Protein AF-A0A7S2WVM2-F1 (afdb_monomer)

Radius of gyration: 20.26 Å; Cα contacts (8 Å, |Δi|>4): 195; chains: 1; bounding box: 35×42×69 Å

InterPro domains:
  IPR013744 Fusarinine C esterase SidJ [PF08538] (15-105)
  IPR013744 Fusarinine C esterase SidJ [PTHR31591] (4-162)
  IPR029058 Alpha/Beta hydrolase fold [G3DSA:3.40.50.1820] (2-133)

pLDDT: mean 77.41, std 20.06, range [27.7, 96.31]

Solvent-accessible surface area (backbone atoms only — not comparable to full-atom values): 10397 Å² total; per-residue (Å²): 134,85,79,74,56,49,80,35,71,48,86,70,86,59,81,94,56,91,40,28,36,46,58,49,49,26,71,72,38,87,80,20,90,77,58,76,82,64,80,83,56,50,72,64,56,38,28,74,71,37,23,60,53,4,31,61,41,43,47,72,42,93,92,23,83,80,59,93,52,44,79,43,78,50,74,43,45,68,44,26,80,86,56,63,90,88,61,60,62,69,60,44,48,53,52,54,29,59,19,22,25,55,75,70,94,69,73,92,80,76,92,81,76,84,92,84,80,94,73,92,72,85,90,85,73,81,77,85,70,23,34,40,79,38,80,34,80,65,7,26,77,82,30,68,35,46,81,59,34,47,58,53,50,52,54,51,52,51,51,51,50,55,55,59,62,73,75,112

Mean predicted aligned error: 11.08 Å

Nearest PDB structures (foldseek):
  6gup-assembly1_B  TM=6.775E-01  e=1.990E-03  Aspergillus fumigatus
  6fpz-assembly2_B  TM=3.798E-01  e=2.971E+00  Homo sapiens
  6fpy-assembly2_B  TM=3.825E-01  e=5.432E+00  Homo sapiens
  6fpy-assembly1_A  TM=3.832E-01  e=5.432E+00  Homo sapiens
  5ck5-assembly4_D  TM=3.230E-01  e=8.123E+00  Thermochaetoides thermophila DSM 1495

Foldseek 3Di:
DDDFDAQRWDPPDDDPDTDHPLRVCQVVDDPRPPPQQDPPDDLVRNLVRAVCQEQVVQCPDPPRVPPLGAAAEDEDEPAEPPDDPPDPRVVSQVSNQVSNWPPPVDDDPPPPDDDDDDDDDDPPCPPDTSYDYHYQPQAYPVSVPPVCSVVSVVVVVVVSVVVVVVSD

Sequence (168 aa):
HRCAKGEDILTRQYGFVPITASRFASLVGVGGEDDLFSSDFTDQELHDKLGHMASSGQRTLDGSSSHPGLKTLVAFSMADEYVPPHIDKSALLQRLVNAMDTQEQGGASVASGPPGTEEVAAADDEVRRDALALPLEGANHNLMTPDAASAAFVQAASRFLAVASSEV

Organism: NCBI:txid1034831

Secondary structure (DSSP, 8-state):
-PPP-TT-EE-S-STTS-EEHHHHHHHHSTT-TT--S-TTS-HHHHHHHHGGGSHHHHHTSTT-TT-----EEEEEETT-SSS-TTS-HHHHHHHHHHHHS---S---------S--------------SEEEEEETT--TTS-SSTTHHHHHHHHHHHHHHHHHHT-

Structure (mmCIF, N/CA/C/O backbone):
data_AF-A0A7S2WVM2-F1
#
_entry.id   AF-A0A7S2WVM2-F1
#
loop_
_atom_site.group_PDB
_atom_site.id
_atom_site.type_symbol
_atom_site.label_atom_id
_atom_site.label_alt_id
_atom_site.label_comp_id
_atom_site.label_asym_id
_atom_site.label_entity_id
_atom_site.label_seq_id
_atom_site.pdbx_PDB_ins_code
_atom_site.Cartn_x
_atom_site.Cartn_y
_atom_site.Cartn_z
_atom_site.occupancy
_atom_site.B_iso_or_equiv
_atom_site.auth_seq_id
_atom_site.auth_comp_id
_atom_site.auth_asym_id
_atom_site.auth_atom_id
_atom_site.pdbx_PDB_model_num
ATOM 1 N N . HIS A 1 1 ? 16.723 13.696 -33.547 1.00 42.25 1 HIS A N 1
ATOM 2 C CA . HIS A 1 1 ? 15.530 13.076 -32.932 1.00 42.25 1 HIS A CA 1
ATOM 3 C C . HIS A 1 1 ? 14.860 14.103 -32.029 1.00 42.25 1 HIS A C 1
ATOM 5 O O . HIS A 1 1 ? 15.579 14.795 -31.323 1.00 42.25 1 HIS A O 1
ATOM 11 N N . ARG A 1 2 ? 13.531 14.271 -32.095 1.00 47.59 2 ARG A N 1
ATOM 12 C CA . ARG A 1 2 ? 12.792 15.122 -31.146 1.00 47.59 2 ARG A CA 1
ATOM 13 C C . ARG A 1 2 ? 12.471 14.274 -29.914 1.00 47.59 2 ARG A C 1
ATOM 15 O O . ARG A 1 2 ? 11.789 13.268 -30.063 1.00 47.59 2 ARG A O 1
ATOM 22 N N . CYS A 1 3 ? 12.998 14.642 -28.750 1.00 58.84 3 CYS A N 1
ATOM 23 C CA . CYS A 1 3 ? 12.522 14.089 -27.484 1.00 58.84 3 CYS A CA 1
ATOM 24 C C . CYS A 1 3 ? 11.099 14.608 -27.234 1.00 58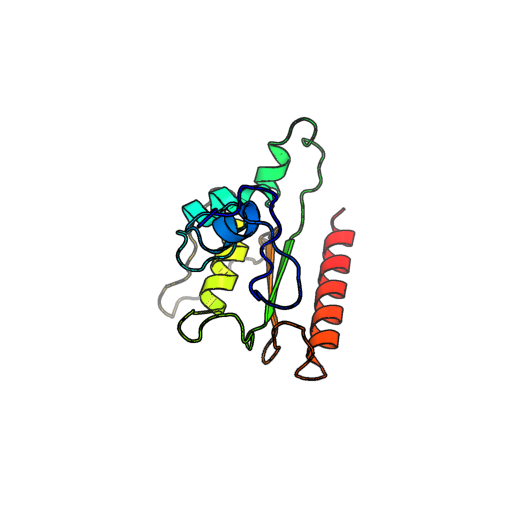.84 3 CYS A C 1
ATOM 26 O O . CYS A 1 3 ? 10.842 15.792 -27.464 1.00 58.84 3 CYS A O 1
ATOM 28 N N . ALA A 1 4 ? 10.199 13.720 -26.815 1.00 63.09 4 ALA A N 1
ATOM 29 C CA . ALA A 1 4 ? 8.851 14.074 -26.378 1.00 63.09 4 ALA A CA 1
ATOM 30 C C . ALA A 1 4 ? 8.922 14.971 -25.126 1.00 63.09 4 ALA A C 1
ATOM 32 O O . ALA A 1 4 ? 9.823 14.801 -24.299 1.00 63.09 4 ALA A O 1
ATOM 33 N N . LYS A 1 5 ? 8.021 15.947 -25.006 1.00 77.75 5 LYS A N 1
ATOM 34 C CA . LYS A 1 5 ? 7.979 16.943 -23.927 1.00 77.75 5 LYS A CA 1
ATOM 35 C C . LYS A 1 5 ? 6.704 16.801 -23.108 1.00 77.75 5 LYS A C 1
ATOM 37 O O . LYS A 1 5 ? 5.630 16.827 -23.690 1.00 77.75 5 LYS A O 1
ATOM 42 N N . GLY A 1 6 ? 6.828 16.774 -21.780 1.00 77.88 6 GLY A N 1
ATOM 43 C CA . GLY A 1 6 ? 5.707 16.907 -20.838 1.00 77.88 6 GLY A CA 1
ATOM 44 C C . GLY A 1 6 ? 4.493 16.052 -21.212 1.00 77.88 6 GLY A C 1
ATOM 45 O O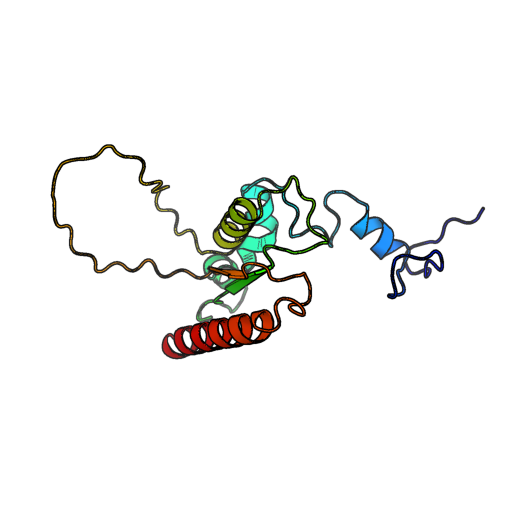 . GLY A 1 6 ? 4.533 14.836 -21.074 1.00 77.88 6 GLY A O 1
ATOM 46 N N . GLU A 1 7 ? 3.462 16.696 -21.754 1.00 82.56 7 GLU A N 1
ATOM 47 C CA . GLU A 1 7 ? 2.168 16.096 -22.111 1.00 82.56 7 GLU A CA 1
ATOM 48 C C . GLU A 1 7 ? 2.145 15.334 -23.446 1.00 82.56 7 GLU A C 1
ATOM 50 O O . GLU A 1 7 ? 1.114 14.793 -23.846 1.00 82.56 7 GLU A O 1
ATOM 55 N N . ASP A 1 8 ? 3.276 15.257 -24.147 1.00 82.88 8 ASP A N 1
ATOM 56 C CA . ASP A 1 8 ? 3.399 14.435 -25.344 1.00 82.88 8 ASP A CA 1
ATOM 57 C C . ASP A 1 8 ? 3.164 12.960 -24.988 1.00 82.88 8 ASP A C 1
ATOM 59 O O . ASP A 1 8 ? 3.896 12.369 -24.187 1.00 82.88 8 ASP A O 1
ATOM 63 N N . ILE A 1 9 ? 2.161 12.349 -25.624 1.00 81.12 9 ILE A N 1
ATOM 64 C CA . ILE A 1 9 ? 1.873 10.922 -25.473 1.00 81.12 9 ILE A CA 1
ATOM 65 C C . ILE A 1 9 ? 3.029 10.115 -26.064 1.00 81.12 9 ILE A C 1
ATOM 67 O O . ILE A 1 9 ? 3.345 10.203 -27.256 1.00 81.12 9 ILE A O 1
ATOM 71 N N . LEU A 1 10 ? 3.632 9.270 -25.236 1.00 79.25 10 LEU A N 1
ATOM 72 C CA . LEU A 1 10 ? 4.593 8.277 -25.669 1.00 79.25 10 LEU A CA 1
ATOM 73 C C . LEU A 1 10 ? 3.835 7.094 -26.275 1.00 79.25 10 LEU A C 1
ATOM 75 O O . LEU A 1 10 ? 3.132 6.354 -25.596 1.00 79.25 10 LEU A O 1
ATOM 79 N N . THR A 1 11 ? 3.995 6.898 -27.582 1.00 67.62 11 THR A N 1
ATOM 80 C CA . THR A 1 11 ? 3.405 5.763 -28.315 1.00 67.62 11 THR A CA 1
ATOM 81 C C . THR A 1 11 ? 4.246 4.489 -28.228 1.00 67.62 11 THR A C 1
ATOM 83 O O . THR A 1 11 ? 3.851 3.446 -28.750 1.00 67.62 11 THR A O 1
ATOM 86 N N . ARG A 1 12 ? 5.422 4.550 -27.584 1.00 62.31 12 ARG A N 1
ATOM 87 C CA . ARG A 1 12 ? 6.243 3.366 -27.313 1.00 62.31 12 ARG A CA 1
ATOM 88 C C . ARG A 1 12 ? 5.650 2.624 -26.119 1.00 62.31 12 ARG A C 1
ATOM 90 O O . ARG A 1 12 ? 5.468 3.205 -25.058 1.00 62.31 12 ARG A O 1
ATOM 97 N N . GLN A 1 13 ? 5.322 1.359 -26.358 1.00 54.81 13 GLN A N 1
ATOM 98 C CA . GLN A 1 13 ? 4.521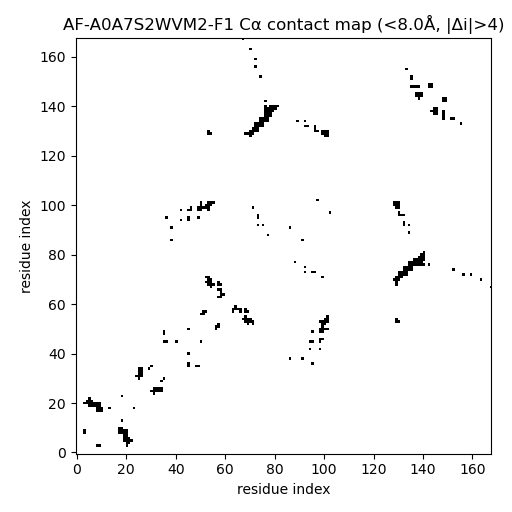 0.491 -25.500 1.00 54.81 13 GLN A CA 1
ATOM 99 C C . GLN A 1 13 ? 5.041 0.441 -24.057 1.00 54.81 13 GLN A C 1
ATOM 101 O O . GLN A 1 13 ? 6.052 -0.199 -23.782 1.00 54.81 13 GLN A O 1
ATOM 106 N N . TYR A 1 14 ? 4.308 1.069 -23.139 1.00 54.59 14 TYR A N 1
ATOM 107 C CA . TYR A 1 14 ? 4.338 0.746 -21.716 1.00 54.59 14 TYR A CA 1
ATOM 108 C C . TYR A 1 14 ? 2.923 0.302 -21.336 1.00 54.59 14 TYR A C 1
ATOM 110 O O . TYR A 1 14 ? 2.038 1.118 -21.097 1.00 54.59 14 TYR A O 1
ATOM 118 N N . GLY A 1 15 ? 2.680 -1.009 -21.388 1.00 63.88 15 GLY A N 1
ATOM 119 C CA . GLY A 1 15 ? 1.368 -1.592 -21.101 1.00 63.88 15 GLY A CA 1
ATOM 120 C C . GLY A 1 15 ? 0.244 -1.149 -22.051 1.00 63.88 15 GLY A C 1
ATOM 121 O O . GLY A 1 15 ? 0.472 -0.798 -23.209 1.00 63.88 15 GLY A O 1
ATOM 122 N N . PHE A 1 16 ? -0.990 -1.221 -21.550 1.00 69.75 16 PHE A N 1
ATOM 123 C CA . PHE A 1 16 ? -2.229 -0.906 -22.275 1.00 69.75 16 PHE A CA 1
ATOM 124 C C . PHE A 1 16 ? -2.749 0.520 -22.010 1.00 69.75 16 PHE A C 1
ATOM 126 O O . PHE A 1 16 ? -3.781 0.905 -22.558 1.00 69.75 16 PHE A O 1
ATOM 133 N N . VAL A 1 17 ? -2.054 1.305 -21.177 1.00 80.12 17 VAL A N 1
ATOM 134 C CA . VAL A 1 17 ? -2.471 2.655 -20.776 1.00 80.12 17 VAL A CA 1
ATOM 135 C C . VAL A 1 17 ? -1.586 3.694 -21.473 1.00 80.12 17 VAL A C 1
ATOM 137 O O . VAL A 1 17 ? -0.365 3.621 -21.345 1.00 80.12 17 VAL A O 1
ATOM 140 N N . PRO A 1 18 ? -2.157 4.677 -22.197 1.00 83.44 18 PRO A N 1
ATOM 141 C CA . PRO A 1 18 ? -1.382 5.781 -22.755 1.00 83.44 18 PRO A CA 1
ATOM 142 C C . PRO A 1 18 ? -0.633 6.541 -21.656 1.00 83.44 18 PRO A C 1
ATOM 144 O O . PRO A 1 18 ? -1.206 6.855 -20.611 1.00 83.44 18 PRO A O 1
ATOM 147 N N . ILE A 1 19 ? 0.637 6.860 -21.904 1.00 85.06 19 ILE A N 1
ATOM 148 C CA . ILE A 1 19 ? 1.491 7.560 -20.944 1.00 85.06 19 ILE A CA 1
ATOM 149 C C . ILE A 1 19 ? 2.085 8.819 -21.569 1.00 85.06 19 ILE A C 1
ATOM 151 O O . ILE A 1 19 ? 2.539 8.797 -22.712 1.00 85.06 19 ILE A O 1
ATOM 155 N N . THR A 1 20 ? 2.066 9.926 -20.833 1.00 87.44 20 THR A N 1
ATOM 156 C CA . THR A 1 20 ? 2.744 11.167 -21.222 1.00 87.44 20 THR A CA 1
ATOM 157 C C . THR A 1 20 ? 4.236 11.085 -20.897 1.00 87.44 20 THR A C 1
ATOM 159 O O . THR A 1 20 ? 4.668 10.275 -20.073 1.00 87.44 20 THR A O 1
ATOM 162 N N . ALA A 1 21 ? 5.054 11.926 -21.527 1.00 84.62 21 ALA A N 1
ATOM 163 C CA . ALA A 1 21 ? 6.480 12.003 -21.218 1.00 84.62 21 ALA A CA 1
ATOM 164 C C . ALA A 1 21 ? 6.744 12.396 -19.748 1.00 84.62 21 ALA A C 1
ATOM 166 O O . ALA A 1 21 ? 7.675 11.866 -19.143 1.00 84.62 21 ALA A O 1
ATOM 167 N N . SER A 1 22 ? 5.912 13.271 -19.168 1.00 84.19 22 SER A N 1
ATOM 168 C CA . SER A 1 22 ? 5.948 13.673 -17.754 1.00 84.19 22 SER A CA 1
ATOM 169 C C . SER A 1 22 ? 5.706 12.485 -16.823 1.00 84.19 22 SER A C 1
ATOM 171 O O . SER A 1 22 ? 6.539 12.197 -15.966 1.00 84.19 22 SER A O 1
ATOM 173 N N . ARG A 1 23 ? 4.630 11.726 -17.051 1.00 84.25 23 ARG A N 1
ATOM 174 C CA . ARG A 1 23 ? 4.300 10.543 -16.246 1.00 84.25 23 ARG A CA 1
ATOM 175 C C . ARG A 1 23 ? 5.335 9.432 -16.397 1.00 84.25 23 ARG A C 1
ATOM 177 O O . ARG A 1 23 ? 5.696 8.793 -15.420 1.00 84.25 23 ARG A O 1
ATOM 184 N N . PHE A 1 24 ? 5.872 9.224 -17.599 1.00 84.44 24 PHE A N 1
ATOM 185 C CA . PHE A 1 24 ? 6.965 8.269 -17.795 1.00 84.44 24 PHE A CA 1
ATOM 186 C C . PHE A 1 24 ? 8.214 8.659 -16.996 1.00 84.44 24 PHE A C 1
ATOM 188 O O . PHE A 1 24 ? 8.831 7.801 -16.371 1.00 84.44 24 PHE A O 1
ATOM 195 N N . ALA A 1 25 ? 8.574 9.946 -16.986 1.00 83.19 25 ALA A N 1
ATOM 196 C CA . ALA A 1 25 ? 9.692 10.433 -16.185 1.00 83.19 25 ALA A CA 1
ATOM 197 C C . ALA A 1 25 ? 9.445 10.262 -14.676 1.00 83.19 25 ALA A C 1
ATOM 199 O O . ALA A 1 25 ? 10.372 9.879 -13.971 1.00 83.19 25 ALA A O 1
ATOM 200 N N . SER A 1 26 ? 8.213 10.484 -14.205 1.00 84.00 26 SER A N 1
ATOM 201 C CA . SER A 1 26 ? 7.808 10.237 -12.813 1.00 84.00 26 SER A CA 1
ATOM 202 C C . SER A 1 26 ? 7.931 8.757 -12.423 1.00 84.00 26 SER A C 1
ATOM 204 O O . SER A 1 26 ? 8.514 8.451 -11.393 1.00 84.00 26 SER A O 1
ATOM 206 N N . LEU A 1 27 ? 7.476 7.830 -13.277 1.00 83.19 27 LEU A N 1
ATOM 207 C CA . LEU A 1 27 ? 7.524 6.386 -12.997 1.00 83.19 27 LEU A CA 1
ATOM 208 C C . LEU A 1 27 ? 8.938 5.789 -13.007 1.00 83.19 27 LEU A C 1
ATOM 210 O O . LEU A 1 27 ? 9.191 4.799 -12.329 1.00 83.19 27 LEU A O 1
ATOM 214 N N . VAL A 1 28 ? 9.834 6.317 -13.846 1.00 81.31 28 VAL A N 1
ATOM 215 C CA . VAL A 1 28 ? 11.213 5.805 -13.974 1.00 81.31 28 VAL A CA 1
ATOM 216 C C . VAL A 1 28 ? 12.176 6.534 -13.034 1.00 81.31 28 VAL A C 1
ATOM 218 O O . VAL A 1 28 ? 13.241 6.009 -12.709 1.00 81.31 28 VAL A O 1
ATOM 221 N N . GLY A 1 29 ? 11.838 7.757 -12.626 1.00 76.94 29 GLY A N 1
ATOM 222 C CA . GLY A 1 29 ? 12.626 8.541 -11.688 1.00 76.94 29 GLY A CA 1
ATOM 223 C C . GLY A 1 29 ? 12.490 8.016 -10.262 1.00 76.94 29 GLY A C 1
ATOM 224 O O . GLY A 1 29 ? 11.387 7.781 -9.784 1.00 76.94 29 GLY A O 1
ATOM 225 N N . VAL A 1 30 ? 13.619 7.883 -9.564 1.00 75.19 30 VAL A N 1
ATOM 226 C CA . VAL A 1 30 ? 13.627 7.601 -8.121 1.00 75.19 30 VAL A CA 1
ATOM 227 C C . VAL A 1 30 ? 13.018 8.792 -7.384 1.00 75.19 30 VAL A C 1
ATOM 229 O O . VAL A 1 30 ? 13.441 9.929 -7.614 1.00 75.19 30 VAL A O 1
ATOM 232 N N . GLY A 1 31 ? 12.043 8.544 -6.508 1.00 74.62 31 GLY A N 1
ATOM 233 C CA . GLY A 1 31 ? 11.370 9.600 -5.755 1.00 74.62 31 GLY A CA 1
ATOM 234 C C . GLY A 1 31 ? 10.475 10.497 -6.612 1.00 74.62 31 GLY A C 1
ATOM 235 O O . GLY A 1 31 ? 10.224 11.640 -6.228 1.00 74.62 31 GLY A O 1
ATOM 236 N N . GLY A 1 32 ? 10.016 10.005 -7.768 1.00 80.88 32 GLY A N 1
ATOM 237 C CA . GLY A 1 32 ? 8.982 10.665 -8.562 1.00 80.88 32 GLY A CA 1
ATOM 238 C C . GLY A 1 32 ? 7.676 10.856 -7.783 1.00 80.88 32 GLY A C 1
ATOM 239 O O . GLY A 1 32 ? 7.480 10.306 -6.699 1.00 80.88 32 GLY A O 1
ATOM 240 N N . GLU A 1 33 ? 6.754 11.639 -8.341 1.00 81.88 33 GLU A N 1
ATOM 241 C CA . GLU A 1 33 ? 5.467 11.932 -7.689 1.00 81.88 33 GLU A CA 1
ATOM 242 C C . GLU A 1 33 ? 4.620 10.665 -7.478 1.00 81.88 33 GLU A C 1
ATOM 244 O O . GLU A 1 33 ? 3.877 10.573 -6.504 1.00 81.88 33 GLU A O 1
ATOM 249 N N . ASP A 1 34 ? 4.776 9.669 -8.355 1.00 84.25 34 ASP A N 1
ATOM 250 C CA . ASP A 1 34 ? 4.078 8.380 -8.276 1.00 84.25 34 ASP A CA 1
ATOM 251 C C . ASP A 1 34 ? 4.777 7.362 -7.347 1.00 84.25 34 ASP A C 1
ATOM 253 O O . ASP A 1 34 ? 4.255 6.272 -7.101 1.00 84.25 34 ASP A O 1
ATOM 257 N N . ASP A 1 35 ? 5.961 7.693 -6.826 1.00 86.44 35 ASP A N 1
ATOM 258 C CA . ASP A 1 35 ? 6.792 6.796 -6.028 1.00 86.44 35 ASP A CA 1
ATOM 259 C C . ASP A 1 35 ? 6.443 6.909 -4.534 1.00 86.44 35 ASP A C 1
ATOM 261 O O . ASP A 1 35 ? 7.063 7.655 -3.764 1.00 86.44 35 ASP A O 1
ATOM 265 N N . LEU A 1 36 ? 5.367 6.224 -4.136 1.00 88.19 36 LEU A N 1
ATOM 266 C CA . LEU A 1 36 ? 4.802 6.292 -2.779 1.00 88.19 36 LEU A CA 1
ATOM 267 C C . LEU A 1 36 ? 4.967 5.007 -1.961 1.00 88.19 36 LEU A C 1
ATOM 269 O O . LEU A 1 36 ? 4.934 5.062 -0.735 1.00 88.19 36 LEU A O 1
ATOM 273 N N . PHE A 1 37 ? 5.140 3.860 -2.619 1.00 89.06 37 PHE A N 1
ATOM 274 C CA . PHE A 1 37 ? 5.070 2.538 -1.977 1.00 89.06 37 PHE A CA 1
ATOM 275 C C . PHE A 1 37 ? 6.353 1.722 -2.124 1.00 89.06 37 PHE A C 1
ATOM 277 O O . PHE A 1 37 ? 6.341 0.504 -1.925 1.00 89.06 37 PHE A O 1
ATOM 284 N N . SER A 1 38 ? 7.452 2.370 -2.501 1.00 89.88 38 SER A N 1
ATOM 285 C CA . SER A 1 38 ? 8.706 1.669 -2.723 1.00 89.88 38 SER A CA 1
ATOM 286 C C . SER A 1 38 ? 9.320 1.173 -1.421 1.00 89.88 38 SER A C 1
ATOM 288 O O . SER A 1 38 ? 9.247 1.796 -0.361 1.00 89.88 38 SER A O 1
ATOM 290 N N . SER A 1 39 ? 9.902 -0.019 -1.504 1.00 91.69 39 SER A N 1
ATOM 291 C CA . SER A 1 39 ? 10.476 -0.734 -0.365 1.00 91.69 39 SER A CA 1
ATOM 292 C C . SER A 1 39 ? 11.807 -0.163 0.119 1.00 91.69 39 SER A C 1
ATOM 294 O O . SER A 1 39 ? 12.241 -0.489 1.223 1.00 91.69 39 SER A O 1
ATOM 296 N N . ASP A 1 40 ? 12.474 0.621 -0.723 1.00 91.88 40 ASP A N 1
ATOM 297 C CA . ASP A 1 40 ? 13.775 1.242 -0.481 1.00 91.88 40 ASP A CA 1
ATOM 298 C C . ASP A 1 40 ? 13.689 2.550 0.313 1.00 91.88 40 ASP A C 1
ATOM 300 O O . ASP A 1 40 ? 14.694 2.957 0.895 1.00 91.88 40 ASP A O 1
ATOM 304 N N . PHE A 1 41 ? 12.504 3.160 0.416 1.00 92.00 41 PHE A N 1
ATOM 305 C CA . PHE A 1 41 ? 12.285 4.267 1.341 1.00 92.00 41 PHE A CA 1
ATOM 306 C C . PHE A 1 41 ? 12.598 3.852 2.770 1.00 92.00 41 PHE A C 1
ATOM 308 O O . PHE A 1 41 ? 12.327 2.724 3.178 1.00 92.00 41 PHE A O 1
ATOM 315 N N . THR A 1 42 ? 13.141 4.781 3.548 1.00 93.06 42 THR A N 1
ATOM 316 C CA . THR A 1 42 ? 13.288 4.687 5.003 1.00 93.06 42 THR A CA 1
ATOM 317 C C . THR A 1 42 ? 11.940 4.871 5.702 1.00 93.06 42 THR A C 1
ATOM 319 O O . THR A 1 42 ? 10.981 5.368 5.116 1.00 93.06 42 THR A O 1
ATOM 322 N N . ASP A 1 43 ? 11.843 4.486 6.976 1.00 92.50 43 ASP A N 1
ATOM 323 C CA . ASP A 1 43 ? 10.598 4.665 7.743 1.00 92.50 43 ASP A CA 1
ATOM 324 C C . ASP A 1 43 ? 10.202 6.144 7.864 1.00 92.50 43 ASP A C 1
ATOM 326 O O . ASP A 1 43 ? 9.017 6.468 7.828 1.00 92.50 43 ASP A O 1
ATOM 330 N N . GLN A 1 44 ? 11.189 7.047 7.932 1.00 91.06 44 GLN A N 1
ATOM 331 C CA . GLN A 1 44 ? 10.943 8.488 7.934 1.00 91.06 44 GLN A CA 1
ATOM 332 C C . GLN A 1 44 ? 10.400 8.972 6.586 1.00 91.06 44 GLN A C 1
ATOM 334 O O . GLN A 1 44 ? 9.422 9.707 6.565 1.00 91.06 44 GLN A O 1
ATOM 339 N N . GLU A 1 45 ? 10.978 8.538 5.462 1.00 92.62 45 GLU A N 1
ATOM 340 C CA . GLU A 1 45 ? 10.478 8.910 4.129 1.00 92.62 45 GLU A CA 1
ATOM 341 C C . GLU A 1 45 ? 9.065 8.368 3.878 1.00 92.62 45 GLU A C 1
ATOM 343 O O . GLU A 1 45 ? 8.231 9.068 3.302 1.00 92.62 45 GLU A O 1
ATOM 348 N N . LEU A 1 46 ? 8.768 7.150 4.347 1.00 93.19 46 LEU A N 1
ATOM 349 C CA . LEU A 1 46 ? 7.413 6.598 4.312 1.00 93.19 46 LEU A CA 1
ATOM 350 C C . LEU A 1 46 ? 6.451 7.424 5.167 1.00 93.19 46 LEU A C 1
ATOM 352 O O . LEU A 1 46 ? 5.347 7.714 4.716 1.00 93.19 46 LEU A O 1
ATOM 356 N N . HIS A 1 47 ? 6.857 7.835 6.369 1.00 90.62 47 HIS A N 1
ATOM 357 C CA . HIS A 1 47 ? 6.044 8.698 7.224 1.00 90.62 47 HIS A CA 1
ATOM 358 C C . HIS A 1 47 ? 5.821 10.082 6.598 1.00 90.62 47 HIS A C 1
ATOM 360 O O . HIS A 1 47 ? 4.701 10.583 6.596 1.00 90.62 47 HIS A O 1
ATOM 366 N N . ASP A 1 48 ? 6.842 10.695 6.006 1.00 89.94 48 ASP A N 1
ATOM 367 C CA . ASP A 1 48 ? 6.709 11.996 5.341 1.00 89.94 48 ASP A CA 1
ATOM 368 C C . ASP A 1 48 ? 5.758 11.915 4.136 1.00 89.94 48 ASP A C 1
ATOM 370 O O . ASP A 1 48 ? 5.006 12.853 3.864 1.00 89.94 48 ASP A O 1
ATOM 374 N N . LYS A 1 49 ? 5.741 10.771 3.440 1.00 90.62 49 LYS A N 1
ATOM 375 C CA . LYS A 1 49 ? 4.840 10.511 2.311 1.00 90.62 49 LYS A CA 1
ATOM 376 C C . LYS A 1 49 ? 3.426 10.130 2.739 1.00 90.62 49 LYS A C 1
ATOM 378 O O . LYS A 1 49 ? 2.485 10.610 2.121 1.00 90.62 49 LYS A O 1
ATOM 383 N N . LEU A 1 50 ? 3.252 9.284 3.754 1.00 92.25 50 LEU A N 1
ATOM 384 C CA . LEU A 1 50 ? 1.979 8.615 4.072 1.00 92.25 50 LEU A CA 1
ATOM 385 C C . LEU A 1 50 ? 1.366 9.033 5.417 1.00 92.25 50 LEU A C 1
ATOM 387 O O . LEU A 1 50 ? 0.182 8.796 5.644 1.00 92.25 50 LEU A O 1
ATOM 391 N N . GLY A 1 51 ? 2.116 9.704 6.291 1.00 88.88 51 GLY A N 1
ATOM 392 C CA . GLY A 1 51 ? 1.682 10.081 7.643 1.00 88.88 51 GLY A CA 1
ATOM 393 C C . GLY A 1 51 ? 0.505 11.053 7.675 1.00 88.88 51 GLY A C 1
ATOM 394 O O . GLY A 1 51 ? -0.232 11.119 8.655 1.00 88.88 51 GLY A O 1
ATOM 395 N N . HIS A 1 52 ? 0.241 11.752 6.571 1.00 86.44 52 HIS A N 1
ATOM 396 C CA . HIS A 1 52 ? -0.969 12.558 6.409 1.00 86.44 52 HIS A CA 1
ATOM 397 C C . HIS A 1 52 ? -2.265 11.716 6.393 1.00 86.44 52 HIS A C 1
ATOM 399 O O . HIS A 1 52 ? -3.350 12.268 6.573 1.00 86.44 52 HIS A O 1
ATOM 405 N N . MET A 1 53 ? -2.175 10.397 6.180 1.00 87.69 53 MET A N 1
ATOM 406 C CA . MET A 1 53 ? -3.307 9.467 6.266 1.00 87.69 53 MET A CA 1
ATOM 407 C C . MET A 1 53 ? -3.646 9.065 7.707 1.00 87.69 53 MET A C 1
ATOM 409 O O . MET A 1 53 ? -4.763 8.610 7.947 1.00 87.69 53 MET A O 1
ATOM 413 N N . ALA A 1 54 ? -2.727 9.260 8.658 1.00 86.44 54 ALA A N 1
ATOM 414 C CA . ALA A 1 54 ? -2.980 9.027 10.075 1.00 86.44 54 ALA A CA 1
ATOM 415 C C . ALA A 1 5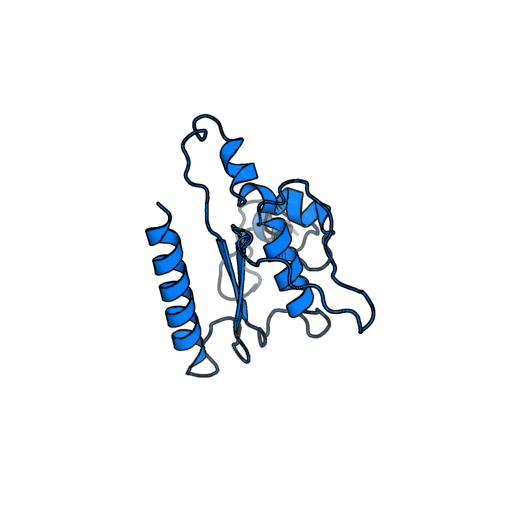4 ? -3.934 10.089 10.644 1.00 86.44 54 ALA A C 1
ATOM 417 O O . ALA A 1 54 ? -3.958 11.241 10.188 1.00 86.44 54 ALA A O 1
ATOM 418 N N . SER A 1 55 ? -4.683 9.753 11.700 1.00 80.06 55 SER A N 1
ATOM 419 C CA . SER A 1 55 ? -5.582 10.726 12.333 1.00 80.06 55 SER A CA 1
ATOM 420 C C . SER A 1 55 ? -4.834 11.948 12.869 1.00 80.06 55 SER A C 1
ATOM 422 O O . SER A 1 55 ? -5.373 13.054 12.833 1.00 80.06 55 SER A O 1
ATOM 424 N N . SER A 1 56 ? -3.595 11.786 13.350 1.00 75.19 56 SER A N 1
ATOM 425 C CA . SER A 1 56 ? -2.738 12.907 13.759 1.00 75.19 56 SER A CA 1
ATOM 426 C C . SER A 1 56 ? -2.456 13.868 12.604 1.00 75.19 56 SER A C 1
ATOM 428 O O . SER A 1 56 ? -2.679 15.068 12.763 1.00 75.19 56 SER A O 1
ATOM 430 N N . GLY A 1 57 ? -2.047 13.358 11.440 1.00 74.75 57 GLY A N 1
ATOM 431 C CA . GLY A 1 57 ? -1.797 14.162 10.245 1.00 74.75 57 GLY A CA 1
ATOM 432 C C . GLY A 1 57 ? -3.046 14.918 9.798 1.00 74.75 57 GLY A C 1
ATOM 433 O O . GLY A 1 57 ? -2.991 16.112 9.518 1.00 74.75 57 GLY A O 1
ATOM 434 N N . GLN A 1 58 ? -4.210 14.280 9.849 1.00 74.88 58 GLN A N 1
ATOM 435 C CA . GLN A 1 58 ? -5.465 14.912 9.438 1.00 74.88 58 GLN A CA 1
ATOM 436 C C . GLN A 1 58 ? -5.944 16.003 10.381 1.00 74.88 58 GLN A C 1
ATOM 438 O O . GLN A 1 58 ? -6.515 16.991 9.921 1.00 74.88 58 GLN A O 1
ATOM 443 N N . ARG A 1 59 ? -5.694 15.867 11.687 1.00 72.38 59 ARG A N 1
ATOM 444 C CA . ARG A 1 59 ? -6.007 16.909 12.676 1.00 72.38 59 ARG A CA 1
ATOM 445 C C . ARG A 1 59 ? -5.162 18.173 12.498 1.00 72.38 59 ARG A C 1
ATOM 447 O O . ARG A 1 59 ? -5.551 19.217 13.013 1.00 72.38 59 ARG A O 1
ATOM 454 N N . THR A 1 60 ? -4.043 18.101 11.770 1.00 71.12 60 THR A N 1
ATOM 455 C CA . THR A 1 60 ? -3.223 19.282 11.437 1.00 71.12 60 THR A CA 1
ATOM 456 C C . THR A 1 60 ? -3.765 20.096 10.260 1.00 71.12 60 THR A C 1
ATOM 458 O O . THR A 1 60 ? -3.275 21.196 10.018 1.00 71.12 60 THR A O 1
ATOM 461 N N . LEU A 1 61 ? -4.785 19.601 9.546 1.00 70.31 61 LEU A N 1
ATOM 462 C CA . LEU A 1 61 ? -5.412 20.325 8.440 1.00 70.31 61 LEU A CA 1
ATOM 463 C C . LEU A 1 61 ? -6.357 21.426 8.952 1.00 70.31 61 LEU A C 1
ATOM 465 O O . LEU A 1 61 ? -7.113 21.234 9.910 1.00 70.31 61 LEU A O 1
ATOM 469 N N . ASP A 1 62 ? -6.350 22.577 8.278 1.00 69.69 62 ASP A N 1
ATOM 470 C CA . ASP A 1 62 ? -7.196 23.721 8.625 1.00 69.69 62 ASP A CA 1
ATOM 471 C C . ASP A 1 62 ? -8.689 23.346 8.587 1.00 69.69 62 ASP A C 1
ATOM 473 O O . ASP A 1 62 ? -9.207 22.860 7.582 1.00 69.69 62 ASP A O 1
ATOM 477 N N . GLY A 1 63 ? -9.398 23.573 9.700 1.00 70.62 63 GLY A N 1
ATOM 478 C CA . GLY A 1 63 ? -10.820 23.229 9.850 1.00 70.62 63 GLY A CA 1
ATOM 479 C C . GLY A 1 63 ? -11.107 21.774 10.253 1.00 70.62 63 GLY A C 1
ATOM 480 O O . GLY A 1 63 ? -12.271 21.396 10.353 1.00 70.62 63 GLY A O 1
ATOM 481 N N . SER A 1 64 ? -10.072 20.972 10.526 1.00 66.62 64 SER A N 1
ATOM 482 C CA . SER A 1 64 ? -10.165 19.527 10.798 1.00 66.62 64 SER A CA 1
ATOM 483 C C . SER A 1 64 ? -10.167 19.157 12.292 1.00 66.62 64 SER A C 1
ATOM 485 O O . SER A 1 64 ? -10.103 17.984 12.657 1.00 66.62 64 SER A O 1
ATOM 487 N N . SER A 1 65 ? -10.275 20.134 13.201 1.00 64.75 65 SER A N 1
ATOM 488 C CA . SER A 1 65 ? -10.262 19.880 14.655 1.00 64.75 65 SER A CA 1
ATOM 489 C C . SER A 1 65 ? -11.431 19.017 15.153 1.00 64.75 65 SER A C 1
ATOM 491 O O . SER A 1 65 ? -11.361 18.483 16.258 1.00 64.75 65 SER A O 1
ATOM 493 N N . SER A 1 66 ? -12.482 18.851 14.343 1.00 65.31 66 SER A N 1
ATOM 494 C CA . SER A 1 66 ? -13.612 17.951 14.597 1.00 65.31 66 SER A CA 1
ATOM 495 C C . SER A 1 66 ? -13.630 16.701 13.706 1.00 65.31 66 SER A C 1
ATOM 497 O O . SER A 1 66 ? -14.638 15.995 13.695 1.00 65.31 66 SER A O 1
ATOM 499 N N . HIS A 1 67 ? -12.586 16.434 12.912 1.00 67.06 67 HIS A N 1
ATOM 500 C CA . HIS A 1 67 ? -12.549 15.246 12.057 1.00 67.06 67 HIS A CA 1
ATOM 501 C C . HIS A 1 67 ? -12.359 13.986 12.925 1.00 67.06 67 HIS A C 1
ATOM 503 O O . HIS A 1 67 ? -11.428 13.958 13.735 1.00 67.06 67 HIS A O 1
ATOM 509 N N . PRO A 1 68 ? -13.178 12.927 12.759 1.00 69.38 68 PRO A N 1
ATOM 510 C CA . PRO A 1 68 ? -13.120 11.714 13.591 1.00 69.38 68 PRO A CA 1
ATOM 511 C C . PRO A 1 68 ? -11.854 10.860 13.375 1.00 69.38 68 PRO A C 1
ATOM 513 O O . PRO A 1 68 ? -11.715 9.797 13.975 1.00 69.38 68 PRO A O 1
ATOM 516 N N . GLY A 1 69 ? -10.918 11.333 12.547 1.00 77.81 69 GLY A N 1
ATOM 517 C CA . GLY A 1 69 ? -9.784 10.559 12.047 1.00 77.81 69 GLY A CA 1
ATOM 518 C C . GLY A 1 69 ? -10.164 9.692 10.845 1.00 77.81 69 GLY A C 1
ATOM 519 O O . GLY A 1 69 ? -11.341 9.426 10.600 1.00 77.81 69 GLY A O 1
ATOM 520 N N . LEU A 1 70 ? -9.172 9.276 10.062 1.00 82.25 70 LEU A N 1
ATOM 521 C CA . LEU A 1 70 ? -9.348 8.323 8.969 1.00 82.25 70 LEU A CA 1
ATOM 522 C C . LEU A 1 70 ? -8.806 6.982 9.415 1.00 82.25 70 LEU A C 1
ATOM 524 O O . LEU A 1 70 ? -7.647 6.856 9.802 1.00 82.25 70 LEU A O 1
ATOM 528 N N . LYS A 1 71 ? -9.650 5.966 9.286 1.00 86.88 71 LYS A N 1
ATOM 529 C CA . LYS A 1 71 ? -9.207 4.585 9.368 1.00 86.88 71 LYS A CA 1
ATOM 530 C C . LYS A 1 71 ? -8.721 4.142 7.991 1.00 86.88 71 LYS A C 1
ATOM 532 O O . LYS A 1 71 ? -9.428 4.304 6.997 1.00 86.88 71 LYS A O 1
ATOM 537 N N . THR A 1 72 ? -7.544 3.534 7.948 1.00 90.62 72 THR A N 1
ATOM 538 C CA . THR A 1 72 ? -6.875 3.065 6.736 1.00 90.62 72 THR A CA 1
ATOM 539 C C . THR A 1 72 ? -6.721 1.546 6.771 1.00 90.62 72 THR A C 1
ATOM 541 O O . THR A 1 72 ? -6.247 0.974 7.748 1.00 90.62 72 THR A O 1
ATOM 544 N N . LEU A 1 73 ? -7.098 0.873 5.685 1.00 92.81 73 LEU A N 1
ATOM 545 C CA . LEU A 1 73 ? -6.865 -0.559 5.500 1.00 92.81 73 LEU A CA 1
ATOM 546 C C . LEU A 1 73 ? -5.878 -0.759 4.351 1.00 92.81 73 LEU A C 1
ATOM 548 O O . LEU A 1 73 ? -6.174 -0.408 3.211 1.00 92.81 73 LEU A O 1
ATOM 552 N N . VAL A 1 74 ? -4.729 -1.363 4.644 1.00 94.75 74 VAL A N 1
ATOM 553 C CA . VAL A 1 74 ? -3.706 -1.696 3.649 1.00 94.75 74 VAL A CA 1
ATOM 554 C C . VAL A 1 74 ? -3.862 -3.161 3.269 1.00 94.75 74 VAL A C 1
ATOM 556 O O . VAL A 1 74 ? -3.419 -4.056 3.990 1.00 94.75 74 VAL A O 1
ATOM 559 N N . ALA A 1 75 ? -4.527 -3.412 2.144 1.00 95.12 75 ALA A N 1
ATOM 560 C CA . ALA A 1 75 ? -4.670 -4.751 1.587 1.00 95.12 75 ALA A CA 1
ATOM 561 C C . ALA A 1 75 ? -3.515 -5.048 0.627 1.00 95.12 75 ALA A C 1
ATOM 563 O O . ALA A 1 75 ? -3.332 -4.331 -0.354 1.00 95.12 75 ALA A O 1
ATOM 564 N N . PHE A 1 76 ? -2.744 -6.099 0.908 1.00 95.81 76 PHE A N 1
ATOM 565 C CA . PHE A 1 76 ? -1.539 -6.432 0.150 1.00 95.81 76 PHE A CA 1
ATOM 566 C C . PHE A 1 76 ? -1.605 -7.862 -0.385 1.00 95.81 76 PHE A C 1
ATOM 568 O O . PHE A 1 76 ? -1.740 -8.820 0.378 1.00 95.81 76 PHE A O 1
ATOM 575 N N . SER A 1 77 ? -1.478 -8.011 -1.702 1.00 96.31 77 SER A N 1
ATOM 576 C CA . SER A 1 77 ? -1.440 -9.307 -2.382 1.00 96.31 77 SER A CA 1
ATOM 577 C C . SER A 1 77 ? -0.091 -9.999 -2.174 1.00 96.31 77 SER A C 1
ATOM 579 O O . SER A 1 77 ? 0.940 -9.588 -2.709 1.00 96.31 77 SER A O 1
ATOM 581 N N . MET A 1 78 ? -0.066 -11.085 -1.400 1.00 94.88 78 MET A N 1
ATOM 582 C CA . MET A 1 78 ? 1.200 -11.736 -1.034 1.00 94.88 78 MET A CA 1
ATOM 583 C C . MET A 1 78 ? 1.842 -12.486 -2.209 1.00 94.88 78 MET A C 1
ATOM 585 O O . MET A 1 78 ? 3.065 -12.629 -2.256 1.00 94.88 78 MET A O 1
ATOM 589 N N . ALA A 1 79 ? 1.062 -12.870 -3.222 1.00 94.44 79 ALA A N 1
ATOM 590 C CA . ALA A 1 79 ? 1.550 -13.454 -4.471 1.00 94.44 79 ALA A CA 1
ATOM 591 C C . ALA A 1 79 ? 1.516 -12.468 -5.657 1.00 94.44 79 ALA A C 1
ATOM 593 O O . ALA A 1 79 ? 1.490 -12.904 -6.803 1.00 94.44 79 ALA A O 1
ATOM 594 N N . ASP A 1 80 ? 1.549 -11.153 -5.394 1.00 94.19 80 ASP A N 1
ATOM 595 C CA . ASP A 1 80 ? 1.629 -10.123 -6.438 1.00 94.19 80 ASP A CA 1
ATOM 596 C C . ASP A 1 80 ? 2.867 -10.312 -7.333 1.00 94.19 80 ASP A C 1
ATOM 598 O O . ASP A 1 80 ? 3.998 -10.369 -6.831 1.00 94.19 80 ASP A O 1
ATOM 602 N N . GLU A 1 81 ? 2.621 -10.432 -8.638 1.00 93.75 81 GLU A N 1
ATOM 603 C CA . GLU A 1 81 ? 3.596 -10.661 -9.703 1.00 93.75 81 GLU A CA 1
ATOM 604 C C . GLU A 1 81 ? 4.410 -9.417 -10.095 1.00 93.75 81 GLU A C 1
ATOM 606 O O . GLU A 1 81 ? 5.473 -9.552 -10.704 1.00 93.75 81 GLU A O 1
ATOM 611 N N . TYR A 1 82 ? 3.940 -8.216 -9.746 1.00 91.31 82 TYR A N 1
ATOM 612 C CA . TYR A 1 82 ? 4.629 -6.953 -10.019 1.00 91.31 82 TYR A CA 1
ATOM 613 C C . TYR A 1 82 ? 5.593 -6.553 -8.903 1.00 91.31 82 TYR A C 1
ATOM 615 O O . TYR A 1 82 ? 6.478 -5.727 -9.122 1.00 91.31 82 TYR A O 1
ATOM 623 N N . VAL A 1 83 ? 5.465 -7.161 -7.724 1.00 93.19 83 VAL A N 1
ATOM 624 C CA . VAL A 1 83 ? 6.406 -6.961 -6.621 1.00 93.19 83 VAL A CA 1
ATOM 625 C C . VAL A 1 83 ? 7.605 -7.901 -6.799 1.00 93.19 83 VAL A C 1
ATOM 627 O O . VAL A 1 83 ? 7.419 -9.121 -6.851 1.00 93.19 83 VAL A O 1
ATOM 630 N N . PRO A 1 84 ? 8.847 -7.384 -6.864 1.00 93.75 84 PRO A N 1
ATOM 631 C CA . PRO A 1 84 ? 10.017 -8.221 -7.091 1.00 93.75 84 PRO A CA 1
ATOM 632 C C . PRO A 1 84 ? 10.198 -9.315 -6.017 1.00 93.75 84 PRO A C 1
ATOM 634 O O . PRO A 1 84 ? 10.001 -9.043 -4.833 1.00 93.75 84 PRO A O 1
ATOM 637 N N . PRO A 1 85 ? 10.668 -10.530 -6.375 1.00 91.81 85 PRO A N 1
ATOM 638 C CA . PRO A 1 85 ? 10.751 -11.664 -5.441 1.00 91.81 85 PRO A CA 1
ATOM 639 C C . PRO A 1 85 ? 11.685 -11.466 -4.241 1.00 91.81 85 PRO A C 1
ATOM 641 O O . PRO A 1 85 ? 11.604 -12.211 -3.272 1.00 91.81 85 PRO A O 1
ATOM 644 N N . HIS A 1 86 ? 12.615 -10.512 -4.332 1.00 92.88 86 HIS A N 1
ATOM 645 C CA . HIS A 1 86 ? 13.583 -10.216 -3.276 1.00 92.88 86 HIS A CA 1
ATOM 646 C C . HIS A 1 86 ? 13.031 -9.267 -2.203 1.00 92.88 86 HIS A C 1
ATOM 648 O O . HIS A 1 86 ? 13.702 -9.041 -1.200 1.00 92.88 86 HIS A O 1
ATOM 654 N N . ILE A 1 87 ? 11.842 -8.694 -2.415 1.00 95.69 87 ILE A N 1
ATOM 655 C CA . ILE A 1 87 ? 11.200 -7.801 -1.454 1.00 95.69 87 ILE A CA 1
ATOM 656 C C . ILE A 1 87 ? 10.454 -8.619 -0.406 1.00 95.69 87 ILE A C 1
ATOM 658 O O . ILE A 1 87 ? 9.603 -9.450 -0.729 1.00 95.69 87 ILE A O 1
ATOM 662 N N . ASP A 1 88 ? 10.738 -8.335 0.863 1.00 95.69 88 ASP A N 1
ATOM 663 C CA . ASP A 1 88 ? 9.954 -8.845 1.982 1.00 95.69 88 ASP A CA 1
ATOM 664 C C . ASP A 1 88 ? 8.621 -8.083 2.068 1.00 95.69 88 ASP A C 1
ATOM 666 O O . ASP A 1 88 ? 8.531 -6.986 2.623 1.00 95.69 88 ASP A O 1
ATOM 670 N N . LYS A 1 89 ? 7.577 -8.674 1.479 1.00 95.19 89 LYS A N 1
ATOM 671 C CA . LYS A 1 89 ? 6.215 -8.119 1.434 1.00 95.19 89 LYS A CA 1
ATOM 672 C C . LYS A 1 89 ? 5.610 -7.944 2.826 1.00 95.19 89 LYS A C 1
ATOM 674 O O . LYS A 1 89 ? 4.896 -6.972 3.057 1.00 95.19 89 LYS A O 1
ATOM 679 N N . SER A 1 90 ? 5.911 -8.850 3.755 1.00 94.94 90 SER A N 1
ATOM 680 C CA . SER A 1 90 ? 5.397 -8.789 5.124 1.00 94.94 90 SER A CA 1
ATOM 681 C C . SER A 1 90 ? 6.026 -7.628 5.887 1.00 94.94 90 SER A C 1
ATOM 683 O O . SER A 1 90 ? 5.315 -6.862 6.540 1.00 94.94 90 SER A O 1
ATOM 685 N N . ALA A 1 91 ? 7.346 -7.457 5.763 1.00 95.25 91 ALA A N 1
ATOM 686 C CA . ALA A 1 91 ? 8.045 -6.315 6.339 1.00 95.25 91 ALA A CA 1
ATOM 687 C C . ALA A 1 91 ? 7.581 -4.998 5.703 1.00 95.25 91 ALA A C 1
ATOM 689 O O . ALA A 1 91 ? 7.301 -4.041 6.421 1.00 95.25 91 ALA A O 1
ATOM 690 N N . LEU A 1 92 ? 7.434 -4.950 4.375 1.00 95.88 92 LEU A N 1
ATOM 691 C CA . LEU A 1 92 ? 6.933 -3.766 3.676 1.00 95.88 92 LEU A CA 1
ATOM 692 C C . LEU A 1 92 ? 5.523 -3.383 4.143 1.00 95.88 92 LEU A C 1
ATOM 694 O O . LEU A 1 92 ? 5.292 -2.228 4.487 1.00 95.88 92 LEU A O 1
ATOM 698 N N . LEU A 1 93 ? 4.601 -4.344 4.227 1.00 96.12 93 LEU A N 1
ATOM 699 C CA . LEU A 1 93 ? 3.237 -4.114 4.703 1.00 96.12 93 LEU A CA 1
ATOM 700 C C . LEU A 1 93 ? 3.216 -3.530 6.121 1.00 96.12 93 LEU A C 1
ATOM 702 O O . LEU A 1 93 ? 2.501 -2.562 6.375 1.00 96.12 93 LEU A O 1
ATOM 706 N N . GLN A 1 94 ? 4.022 -4.079 7.032 1.00 95.06 94 GLN A N 1
ATOM 707 C CA . GLN A 1 94 ? 4.149 -3.554 8.395 1.00 95.06 94 GLN A CA 1
ATOM 708 C C . GLN A 1 94 ? 4.642 -2.104 8.400 1.00 95.06 94 GLN A C 1
ATOM 710 O O . GLN A 1 94 ? 4.074 -1.263 9.090 1.00 95.06 94 GLN A O 1
ATOM 715 N N . ARG A 1 95 ? 5.660 -1.787 7.595 1.00 95.69 95 ARG A N 1
ATOM 716 C CA . ARG A 1 95 ? 6.221 -0.432 7.498 1.00 95.69 95 ARG A CA 1
ATOM 717 C C . ARG A 1 95 ? 5.215 0.570 6.935 1.00 95.69 95 ARG A C 1
ATOM 719 O O . ARG A 1 95 ? 5.087 1.660 7.481 1.00 95.69 95 ARG A O 1
ATOM 726 N N . LEU A 1 96 ? 4.459 0.184 5.905 1.00 94.94 96 LEU A N 1
ATOM 727 C CA . LEU A 1 96 ? 3.383 1.004 5.341 1.00 94.94 96 LEU A CA 1
ATOM 728 C C . LEU A 1 96 ? 2.299 1.294 6.382 1.00 94.94 96 LEU A C 1
ATOM 730 O O . LEU A 1 96 ? 1.912 2.444 6.562 1.00 94.94 96 LEU A O 1
ATOM 734 N N . VAL A 1 97 ? 1.835 0.265 7.095 1.00 94.06 97 VAL A N 1
ATOM 735 C CA . VAL A 1 97 ? 0.828 0.424 8.153 1.00 94.06 97 VAL A CA 1
ATOM 736 C C . VAL A 1 97 ? 1.344 1.335 9.258 1.00 94.06 97 VAL A C 1
ATOM 738 O O . VAL A 1 97 ? 0.648 2.272 9.622 1.00 94.06 97 VAL A O 1
ATOM 741 N N . ASN A 1 98 ? 2.577 1.139 9.723 1.00 92.38 98 ASN A N 1
ATOM 742 C CA . ASN A 1 98 ? 3.171 1.984 10.759 1.00 92.38 98 ASN A CA 1
ATOM 743 C C . ASN A 1 98 ? 3.310 3.449 10.322 1.00 92.38 98 ASN A C 1
ATOM 745 O O . ASN A 1 98 ? 3.127 4.339 11.146 1.00 92.38 98 ASN A O 1
ATOM 749 N N . ALA A 1 99 ? 3.609 3.701 9.045 1.00 92.06 99 ALA A N 1
ATOM 750 C CA . ALA A 1 99 ? 3.689 5.051 8.496 1.00 92.06 99 ALA A CA 1
ATOM 751 C C . ALA A 1 99 ? 2.320 5.750 8.411 1.00 92.06 99 ALA A C 1
ATOM 753 O O . ALA A 1 99 ? 2.268 6.974 8.451 1.00 92.06 99 ALA A O 1
ATOM 754 N N . MET A 1 100 ? 1.228 4.987 8.293 1.00 92.25 100 MET A N 1
ATOM 755 C CA . MET A 1 100 ? -0.153 5.490 8.218 1.00 92.25 100 MET A CA 1
ATOM 756 C C . MET A 1 100 ? -0.901 5.436 9.556 1.00 92.25 100 MET A C 1
ATOM 758 O O . MET A 1 100 ? -2.051 5.870 9.629 1.00 92.25 100 MET A O 1
ATOM 762 N N . ASP A 1 101 ? -0.289 4.881 10.600 1.00 90.06 101 ASP A N 1
ATOM 763 C CA . ASP A 1 101 ? -0.881 4.793 11.929 1.00 90.06 101 ASP A CA 1
ATOM 764 C C . ASP A 1 101 ? -0.547 6.042 12.754 1.00 90.06 101 ASP A C 1
ATOM 766 O O . ASP A 1 101 ? 0.519 6.646 12.599 1.00 90.06 101 ASP A O 1
ATOM 770 N N . THR A 1 102 ? -1.435 6.432 13.670 1.00 74.12 102 THR A N 1
ATOM 771 C CA . THR A 1 102 ? -1.102 7.494 14.624 1.00 74.12 102 THR A CA 1
ATOM 772 C C . THR A 1 102 ? -0.128 6.924 15.647 1.00 74.12 102 THR A C 1
ATOM 774 O O . THR A 1 102 ? -0.518 6.305 16.632 1.00 74.12 102 THR A O 1
ATOM 777 N N . GLN A 1 103 ? 1.162 7.169 15.440 1.00 59.50 103 GLN A N 1
ATOM 778 C CA . GLN A 1 103 ? 2.150 7.064 16.506 1.00 59.50 103 GLN A CA 1
ATOM 779 C C . GLN A 1 103 ? 1.904 8.240 17.463 1.00 59.50 103 GLN A C 1
ATOM 781 O O . GLN A 1 103 ? 2.473 9.321 17.292 1.00 59.50 103 GLN A O 1
ATOM 786 N N . GLU A 1 104 ? 1.040 8.078 18.471 1.00 48.59 104 GLU A N 1
ATOM 787 C CA . GLU A 1 104 ? 1.220 8.907 1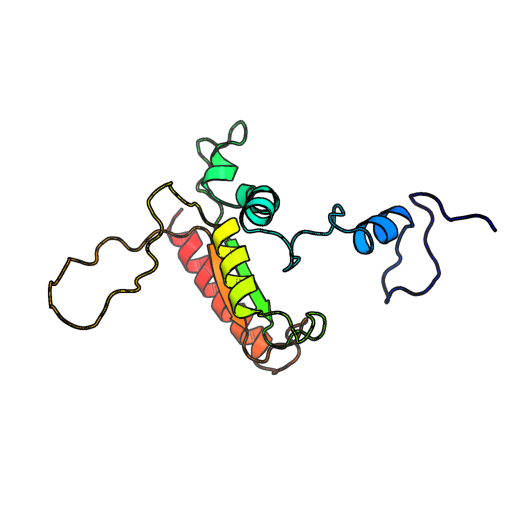9.664 1.00 48.59 104 GLU A CA 1
ATOM 788 C C . GLU A 1 104 ? 2.639 8.617 20.158 1.00 48.59 104 GLU A C 1
ATOM 790 O O . GLU A 1 104 ? 3.004 7.456 20.333 1.00 48.59 104 GLU A O 1
ATOM 795 N N . GLN A 1 105 ? 3.487 9.644 20.261 1.00 38.12 105 GLN A N 1
ATOM 796 C CA . GLN A 1 105 ? 4.879 9.482 20.677 1.00 38.12 105 GLN A CA 1
ATOM 797 C C . GLN A 1 105 ? 4.928 8.818 22.059 1.00 38.12 105 GLN A C 1
ATOM 799 O O . GLN A 1 105 ? 4.827 9.476 23.091 1.00 38.12 105 GLN A O 1
ATOM 804 N N . GLY A 1 106 ? 5.077 7.499 22.060 1.00 31.59 106 GLY A N 1
ATOM 805 C CA . GLY A 1 106 ? 4.933 6.660 23.236 1.00 31.59 106 GLY A CA 1
ATOM 806 C C . GLY A 1 106 ? 5.635 5.328 23.036 1.00 31.59 106 GLY A C 1
ATOM 807 O O . GLY A 1 106 ? 5.001 4.292 23.121 1.00 31.59 106 GLY A O 1
ATOM 808 N N . GLY A 1 107 ? 6.946 5.377 22.777 1.00 27.70 107 GLY A N 1
ATOM 809 C CA . GLY A 1 107 ? 7.876 4.267 22.999 1.00 27.70 107 GLY A CA 1
ATOM 810 C C . GLY A 1 107 ? 7.704 3.041 22.098 1.00 27.70 107 GLY A C 1
ATOM 811 O O . GLY A 1 107 ? 6.709 2.330 22.132 1.00 27.70 107 GLY A O 1
ATOM 812 N N . ALA A 1 108 ? 8.761 2.709 21.360 1.00 31.56 108 ALA A N 1
ATOM 813 C CA . ALA A 1 108 ? 8.910 1.396 20.754 1.00 31.56 108 ALA A CA 1
ATOM 814 C C . ALA A 1 108 ? 8.713 0.285 21.808 1.00 31.56 108 ALA A C 1
ATOM 816 O O . ALA A 1 108 ? 9.576 0.060 22.654 1.00 31.56 108 ALA A O 1
ATOM 817 N N . SER A 1 109 ? 7.593 -0.432 21.731 1.00 32.12 109 SER A N 1
ATOM 818 C CA . SER A 1 109 ? 7.419 -1.739 22.361 1.00 32.12 109 SER A CA 1
ATOM 819 C C . SER A 1 109 ? 7.602 -2.802 21.283 1.00 32.12 109 SER A C 1
ATOM 821 O O . SER A 1 109 ? 6.655 -3.321 20.696 1.00 32.12 109 SER A O 1
ATOM 823 N N . VAL A 1 110 ? 8.866 -3.102 20.983 1.00 34.88 110 VAL A N 1
ATOM 824 C CA . VAL A 1 110 ? 9.224 -4.422 20.468 1.00 34.88 110 VAL A CA 1
ATOM 825 C C . VAL A 1 110 ? 9.370 -5.292 21.707 1.00 34.88 110 VAL A C 1
ATOM 827 O O . VAL A 1 110 ? 10.348 -5.170 22.445 1.00 34.88 110 VAL A O 1
ATOM 830 N N . ALA A 1 111 ? 8.380 -6.140 21.973 1.00 32.69 111 ALA A N 1
ATOM 831 C CA . ALA A 1 111 ? 8.477 -7.156 23.011 1.00 32.69 111 ALA A CA 1
ATOM 832 C C . ALA A 1 111 ? 9.516 -8.213 22.594 1.00 32.69 111 ALA A C 1
ATOM 834 O O . ALA A 1 111 ? 9.190 -9.264 22.049 1.00 32.69 111 ALA A O 1
ATOM 835 N N . SER A 1 112 ? 10.791 -7.920 22.841 1.00 33.59 112 SER A N 1
ATOM 836 C CA . SER A 1 112 ? 11.874 -8.897 22.896 1.00 33.59 112 SER A CA 1
ATOM 837 C C . SER A 1 112 ? 12.374 -8.976 24.340 1.00 33.59 112 SER A C 1
ATOM 839 O O . SER A 1 112 ? 13.271 -8.235 24.738 1.00 33.59 112 SER A O 1
ATOM 841 N N . GLY A 1 113 ? 11.764 -9.859 25.135 1.00 29.53 113 GLY A N 1
ATOM 842 C CA . GLY A 1 113 ? 12.167 -10.185 26.506 1.00 29.53 113 GLY A CA 1
ATOM 843 C C . GLY A 1 113 ? 12.044 -11.697 26.767 1.00 29.53 113 GLY A C 1
ATOM 844 O O . GLY A 1 113 ? 11.160 -12.328 26.188 1.00 29.53 113 GLY A O 1
ATOM 845 N N . PRO A 1 114 ? 12.950 -12.302 27.560 1.00 30.88 114 PRO A N 1
ATOM 846 C CA . PRO A 1 114 ? 13.105 -13.755 27.701 1.00 30.88 114 PRO A CA 1
ATOM 847 C C . PRO A 1 114 ? 11.964 -14.403 28.514 1.00 30.88 114 PRO A C 1
ATOM 849 O O . PRO A 1 114 ? 11.221 -13.697 29.194 1.00 30.88 114 PRO A O 1
ATOM 852 N N . PRO A 1 115 ? 11.805 -15.744 28.470 1.00 33.00 115 PRO A N 1
ATOM 853 C CA . PRO A 1 115 ? 10.652 -16.405 29.063 1.00 33.00 115 PRO A CA 1
ATOM 854 C C . PRO A 1 115 ? 10.804 -16.519 30.582 1.00 33.00 115 PRO A C 1
ATOM 856 O O . PRO A 1 115 ? 11.787 -17.068 31.077 1.00 33.00 115 PRO A O 1
ATOM 859 N N . GLY A 1 116 ? 9.776 -16.071 31.302 1.00 36.69 116 GLY A N 1
ATOM 860 C CA . GLY A 1 116 ? 9.532 -16.442 32.692 1.00 36.69 116 GLY A CA 1
ATOM 861 C C . GLY A 1 116 ? 9.587 -15.280 33.675 1.00 36.69 116 GLY A C 1
ATOM 862 O O . GLY A 1 116 ? 10.639 -15.008 34.231 1.00 36.69 116 GLY A O 1
ATOM 863 N N . THR A 1 117 ? 8.432 -14.666 33.923 1.00 32.38 117 THR A N 1
ATOM 864 C CA . THR A 1 117 ? 7.809 -14.523 35.253 1.00 32.38 117 THR A CA 1
ATOM 865 C C . THR A 1 117 ? 6.406 -13.968 35.042 1.00 32.38 117 THR A C 1
ATOM 867 O O . THR A 1 117 ? 6.223 -12.999 34.311 1.00 32.38 117 THR A O 1
ATOM 870 N N . GLU A 1 118 ? 5.422 -14.632 35.637 1.00 42.19 118 GLU A N 1
ATOM 871 C CA . GLU A 1 118 ? 4.012 -14.268 35.574 1.00 42.19 118 GLU A CA 1
ATOM 872 C C . GLU A 1 118 ? 3.755 -12.956 36.324 1.00 42.19 118 GLU A C 1
ATOM 874 O O . GLU A 1 118 ? 3.994 -12.876 37.527 1.00 42.19 118 GLU A O 1
ATOM 879 N N . GLU A 1 119 ? 3.216 -11.956 35.629 1.00 29.53 119 GLU A N 1
ATOM 880 C CA . GLU A 1 119 ? 2.403 -10.909 36.241 1.00 29.53 119 GLU A CA 1
ATOM 881 C C . GLU A 1 119 ? 1.225 -10.597 35.316 1.00 29.53 119 GLU A C 1
ATOM 883 O O . GLU A 1 119 ? 1.378 -10.283 34.135 1.00 29.53 119 GLU A O 1
ATOM 888 N N . VAL A 1 120 ? 0.025 -10.757 35.867 1.00 42.88 120 VAL A N 1
ATOM 889 C CA . VAL A 1 120 ? -1.250 -10.525 35.195 1.00 42.88 120 VAL A CA 1
ATOM 890 C C . VAL A 1 120 ? -1.514 -9.020 35.226 1.00 42.88 120 VAL A C 1
ATOM 892 O O . VAL A 1 120 ? -2.122 -8.511 36.165 1.00 42.88 120 VAL A O 1
ATOM 895 N N . ALA A 1 121 ? -1.014 -8.296 34.225 1.00 32.47 121 ALA A N 1
ATOM 896 C CA . ALA A 1 121 ? -1.392 -6.906 33.993 1.00 32.47 121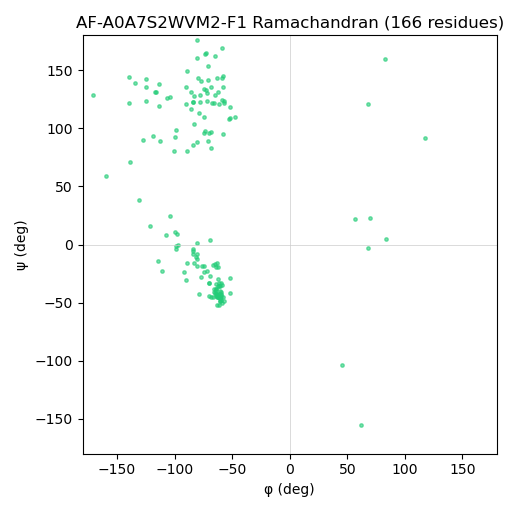 ALA A CA 1
ATOM 897 C C . ALA A 1 121 ? -2.697 -6.875 33.183 1.00 32.47 121 ALA A C 1
ATOM 899 O O . ALA A 1 121 ? -2.794 -7.479 32.116 1.00 32.47 121 ALA A O 1
ATOM 900 N N . ALA A 1 122 ? -3.711 -6.215 33.740 1.00 33.50 122 ALA A N 1
ATOM 901 C CA . ALA A 1 122 ? -5.036 -6.057 33.159 1.00 33.50 122 ALA A CA 1
ATOM 902 C C . ALA A 1 122 ? -4.962 -5.518 31.719 1.00 33.50 122 ALA A C 1
ATOM 904 O O . ALA A 1 122 ? -4.458 -4.423 31.480 1.00 33.50 122 ALA A O 1
ATOM 905 N N . ALA A 1 123 ? -5.459 -6.310 30.769 1.00 36.06 123 ALA A N 1
ATOM 906 C CA . ALA A 1 123 ? -5.585 -5.938 29.369 1.00 36.06 123 ALA A CA 1
ATOM 907 C C . ALA A 1 123 ? -6.891 -5.154 29.167 1.00 36.06 123 ALA A C 1
ATOM 909 O O . ALA A 1 123 ? -7.911 -5.747 28.844 1.00 36.06 123 ALA A O 1
ATOM 910 N N . ASP A 1 124 ? -6.843 -3.841 29.389 1.00 36.69 124 ASP A N 1
ATOM 911 C CA . ASP A 1 124 ? -7.909 -2.884 29.040 1.00 36.69 124 ASP A CA 1
ATOM 912 C C . ASP A 1 124 ? -7.322 -1.670 28.286 1.00 36.69 124 ASP A C 1
ATOM 914 O O . ASP A 1 124 ? -7.720 -0.528 28.496 1.00 36.69 124 ASP A O 1
ATOM 918 N N . ASP A 1 125 ? -6.346 -1.906 27.405 1.00 38.19 125 ASP A N 1
ATOM 919 C CA . ASP A 1 125 ? -5.822 -0.876 26.499 1.00 38.19 125 ASP A CA 1
ATOM 920 C C . ASP A 1 125 ? -5.598 -1.495 25.112 1.00 38.19 125 ASP A C 1
ATOM 922 O O . ASP A 1 125 ? -4.484 -1.811 24.688 1.00 38.19 125 ASP A O 1
ATOM 926 N N . GLU A 1 126 ? -6.701 -1.795 24.422 1.00 48.78 126 GLU A N 1
ATOM 927 C CA . GLU A 1 126 ? -6.646 -2.177 23.014 1.00 48.78 126 GLU A CA 1
ATOM 928 C C . GLU A 1 126 ? -6.229 -0.927 22.230 1.00 48.78 126 GLU A C 1
ATOM 930 O O . GLU A 1 126 ? -7.036 -0.036 21.971 1.00 48.78 126 GLU A O 1
ATOM 935 N N . VAL A 1 127 ? -4.927 -0.823 21.940 1.00 55.25 127 VAL A N 1
ATOM 936 C CA . VAL A 1 127 ? -4.319 0.302 21.221 1.00 55.25 127 VAL A CA 1
ATOM 937 C C . VAL A 1 127 ? -5.148 0.605 19.976 1.00 55.25 127 VAL A C 1
ATOM 939 O O . VAL A 1 127 ? -5.170 -0.175 19.020 1.00 55.25 127 VAL A O 1
ATOM 942 N N . ARG A 1 128 ? -5.846 1.744 19.992 1.00 67.88 128 ARG A N 1
ATOM 943 C CA . ARG A 1 128 ? -6.717 2.161 18.897 1.00 67.88 128 ARG A CA 1
ATOM 944 C C . ARG A 1 128 ? -5.863 2.543 17.694 1.00 67.88 128 ARG A C 1
ATOM 946 O O . ARG A 1 128 ? -5.387 3.669 17.599 1.00 67.88 128 ARG A O 1
ATOM 953 N N . ARG A 1 129 ? -5.688 1.601 16.769 1.00 77.06 129 ARG A N 1
ATOM 954 C CA . ARG A 1 129 ? -4.955 1.832 15.521 1.00 77.06 129 ARG A CA 1
ATOM 955 C C . ARG A 1 129 ? -5.813 2.540 14.488 1.00 77.06 129 ARG A C 1
ATOM 957 O O . ARG A 1 129 ? -7.018 2.297 14.367 1.00 77.06 129 ARG A O 1
ATOM 964 N N . ASP A 1 130 ? -5.185 3.419 13.730 1.00 85.56 130 ASP A N 1
ATOM 965 C CA . ASP A 1 130 ? -5.759 4.068 12.559 1.00 85.56 130 ASP A CA 1
ATOM 966 C C . ASP A 1 130 ? -5.502 3.274 11.291 1.00 85.56 130 ASP A C 1
ATOM 968 O O . ASP A 1 130 ? -6.352 3.273 10.407 1.00 85.56 130 ASP A O 1
ATOM 972 N N . ALA A 1 131 ? -4.388 2.549 11.219 1.00 90.44 131 ALA A N 1
ATOM 973 C CA . ALA A 1 131 ? -4.055 1.718 10.075 1.00 90.44 131 ALA A CA 1
ATOM 974 C C . ALA A 1 131 ? -4.066 0.224 10.427 1.00 90.44 131 ALA A C 1
ATOM 976 O O . ALA A 1 131 ? -3.554 -0.202 11.463 1.00 90.44 131 ALA A O 1
ATOM 977 N N . LEU A 1 132 ? -4.627 -0.593 9.535 1.00 91.44 132 LEU A N 1
ATOM 978 C CA . LEU A 1 132 ? -4.667 -2.048 9.665 1.00 91.44 132 LEU A CA 1
ATOM 979 C C . LEU A 1 132 ? -4.071 -2.736 8.436 1.00 91.44 132 LEU A C 1
ATOM 981 O O . LEU A 1 132 ? -4.269 -2.310 7.298 1.00 91.44 132 LEU A O 1
ATOM 985 N N . ALA A 1 133 ? -3.363 -3.836 8.687 1.00 93.81 133 ALA A N 1
ATOM 986 C CA . ALA A 1 133 ? -2.784 -4.695 7.662 1.00 93.81 133 ALA A CA 1
ATOM 987 C C . ALA A 1 133 ? -3.772 -5.796 7.256 1.00 93.81 133 ALA A C 1
ATOM 989 O O . ALA A 1 133 ? -4.331 -6.478 8.117 1.00 93.81 133 ALA A O 1
ATOM 990 N N . LEU A 1 134 ? -3.917 -6.040 5.955 1.00 95.00 134 LEU A N 1
ATOM 991 C CA . LEU A 1 134 ? -4.612 -7.205 5.413 1.00 95.00 134 LEU A CA 1
ATOM 992 C C . LEU A 1 134 ? -3.707 -7.927 4.402 1.00 95.00 134 LEU A C 1
ATOM 994 O O . LEU A 1 134 ? -3.743 -7.608 3.211 1.00 95.00 134 LEU A O 1
ATOM 998 N N . PRO A 1 135 ? -2.894 -8.901 4.847 1.00 95.06 135 PRO A N 1
ATOM 999 C CA . PRO A 1 135 ? -2.167 -9.770 3.933 1.00 95.06 135 PRO A CA 1
ATOM 1000 C C . PRO A 1 135 ? -3.144 -10.740 3.253 1.00 95.06 135 PRO A C 1
ATOM 1002 O O . PRO A 1 135 ? -3.873 -11.485 3.912 1.00 95.06 135 PRO A O 1
ATOM 1005 N N . LEU A 1 136 ? -3.174 -10.728 1.922 1.00 94.19 136 LEU A N 1
ATOM 1006 C CA . LEU A 1 136 ? -3.992 -11.623 1.106 1.00 94.19 136 LEU A CA 1
ATOM 1007 C C . LEU A 1 136 ? -3.115 -12.767 0.592 1.00 94.19 136 LEU A C 1
ATOM 1009 O O . LEU A 1 136 ? -2.442 -12.658 -0.437 1.00 94.19 136 LEU A O 1
ATOM 1013 N N . GLU A 1 137 ? -3.101 -13.862 1.349 1.00 93.12 137 GLU A N 1
ATOM 1014 C CA . GLU A 1 137 ? -2.255 -15.023 1.070 1.00 93.12 137 GLU A CA 1
ATOM 1015 C C . GLU A 1 137 ? -2.582 -15.676 -0.275 1.00 93.12 137 GLU A C 1
ATOM 1017 O O . GLU A 1 137 ? -3.740 -15.942 -0.603 1.00 93.12 137 GLU A O 1
ATOM 1022 N N . GLY A 1 138 ? -1.541 -15.930 -1.070 1.00 91.44 138 GLY A N 1
ATOM 1023 C CA . GLY A 1 138 ? -1.667 -16.510 -2.410 1.00 91.44 138 GLY A CA 1
ATOM 1024 C C . GLY A 1 138 ? -2.345 -15.609 -3.449 1.00 91.44 138 GLY A C 1
ATOM 1025 O O . GLY A 1 138 ? -2.424 -16.009 -4.609 1.00 91.44 138 GLY A O 1
ATOM 1026 N N . ALA A 1 139 ? -2.817 -14.417 -3.069 1.00 94.62 139 ALA A N 1
ATOM 1027 C CA . ALA A 1 139 ? -3.503 -13.509 -3.975 1.00 94.62 139 ALA A CA 1
ATOM 1028 C C . ALA A 1 139 ? -2.529 -12.864 -4.966 1.00 94.62 139 ALA A C 1
ATOM 1030 O O . ALA A 1 139 ? -1.482 -12.357 -4.558 1.00 94.62 139 ALA A O 1
ATOM 1031 N N . ASN A 1 140 ? -2.883 -12.859 -6.250 1.00 94.12 140 ASN A N 1
ATOM 1032 C CA . ASN A 1 140 ? -2.171 -12.091 -7.272 1.00 94.12 140 ASN A CA 1
ATOM 1033 C C . ASN A 1 140 ? -2.598 -10.612 -7.261 1.00 94.12 140 ASN A C 1
ATOM 1035 O O . ASN A 1 140 ? -3.505 -10.224 -6.516 1.00 94.12 140 ASN A O 1
ATOM 1039 N N . HIS A 1 141 ? -1.971 -9.781 -8.096 1.00 92.94 141 HIS A N 1
ATOM 1040 C CA . HIS A 1 141 ? -2.189 -8.327 -8.102 1.00 92.94 141 HIS A CA 1
ATOM 1041 C C . HIS A 1 141 ? -3.672 -7.930 -8.198 1.00 92.94 141 HIS A C 1
ATOM 1043 O O . HIS A 1 141 ? -4.148 -7.054 -7.485 1.00 92.94 141 HIS A O 1
ATOM 1049 N N . ASN A 1 142 ? -4.430 -8.632 -9.045 1.00 92.56 142 ASN A N 1
ATOM 1050 C CA . ASN A 1 142 ? -5.829 -8.312 -9.334 1.00 92.56 142 ASN A CA 1
ATOM 1051 C C . ASN A 1 142 ? -6.844 -9.171 -8.559 1.00 92.56 142 ASN A C 1
ATOM 1053 O O . ASN A 1 142 ? -8.025 -9.158 -8.900 1.00 92.56 142 ASN A O 1
ATOM 1057 N N . LEU A 1 143 ? -6.405 -9.948 -7.560 1.00 93.56 143 LEU A N 1
ATOM 1058 C CA . LEU A 1 143 ? -7.253 -10.859 -6.768 1.00 93.56 143 LEU A CA 1
ATOM 1059 C C . LEU A 1 143 ? -8.026 -11.898 -7.602 1.00 93.56 143 LEU A C 1
ATOM 1061 O O . LEU A 1 143 ? -9.044 -12.433 -7.160 1.00 93.56 143 LEU A O 1
ATOM 1065 N N . MET A 1 144 ? -7.544 -12.176 -8.812 1.00 89.19 144 MET A N 1
ATOM 1066 C CA . MET A 1 144 ? -8.128 -13.152 -9.732 1.00 89.19 144 MET A CA 1
ATOM 1067 C C . MET A 1 144 ? -7.782 -14.580 -9.325 1.00 89.19 144 MET A C 1
ATOM 1069 O O . MET A 1 144 ? -8.525 -15.506 -9.627 1.00 89.19 144 MET A O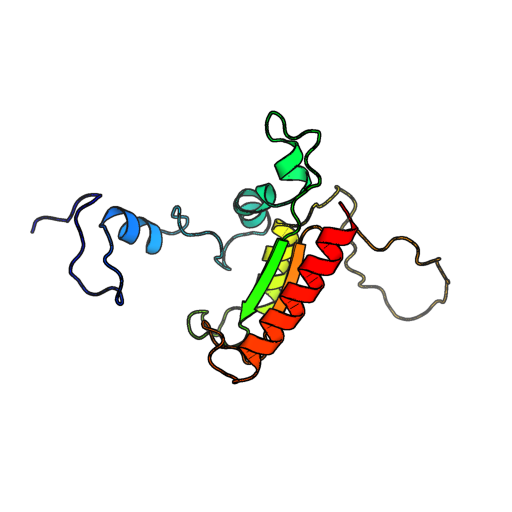 1
ATOM 1073 N N . THR A 1 145 ? -6.646 -14.760 -8.657 1.00 87.38 145 THR A N 1
ATOM 1074 C CA . THR A 1 145 ? -6.196 -16.053 -8.152 1.00 87.38 145 THR A CA 1
ATOM 1075 C C . THR A 1 145 ? -5.701 -15.899 -6.721 1.00 87.38 145 THR A C 1
ATOM 1077 O O . THR A 1 145 ? -4.977 -14.936 -6.472 1.00 87.38 145 THR A O 1
ATOM 1080 N N . PRO A 1 146 ? -6.005 -16.846 -5.817 1.00 88.88 146 PRO A N 1
ATOM 1081 C CA . PRO A 1 146 ? -6.991 -17.918 -5.995 1.00 88.88 146 PRO A CA 1
ATOM 1082 C C . PRO A 1 146 ? -8.420 -17.361 -6.121 1.00 88.88 146 PRO A C 1
ATOM 1084 O O . PRO A 1 146 ? -8.675 -16.239 -5.697 1.00 88.88 146 PRO A O 1
ATOM 1087 N N . ASP A 1 147 ? -9.365 -18.158 -6.632 1.00 88.62 147 ASP A N 1
ATOM 1088 C CA . ASP A 1 147 ? -10.772 -17.746 -6.827 1.00 88.62 147 ASP A CA 1
ATOM 1089 C C . ASP A 1 147 ? -11.413 -17.142 -5.559 1.00 88.62 147 ASP A C 1
ATOM 1091 O O . ASP A 1 147 ? -12.285 -16.277 -5.629 1.00 88.62 147 ASP A O 1
ATOM 1095 N N . ALA A 1 148 ? -10.952 -17.569 -4.378 1.00 89.81 148 ALA A N 1
ATOM 1096 C CA . ALA A 1 148 ? -11.426 -17.085 -3.084 1.00 89.81 148 ALA A CA 1
ATOM 1097 C C . ALA A 1 148 ? -10.802 -15.750 -2.622 1.00 89.81 148 ALA A C 1
ATOM 1099 O O . ALA A 1 148 ? -11.284 -15.179 -1.642 1.00 89.81 148 ALA A O 1
ATOM 1100 N N . ALA A 1 149 ? -9.754 -15.238 -3.279 1.00 90.88 149 ALA A N 1
ATOM 1101 C CA . ALA A 1 149 ? -9.028 -14.038 -2.847 1.00 90.88 149 ALA A CA 1
ATOM 1102 C C . ALA A 1 149 ? -9.929 -12.797 -2.817 1.00 90.88 149 ALA A C 1
ATOM 1104 O O . ALA A 1 149 ? -9.948 -12.061 -1.830 1.00 90.88 149 ALA A O 1
ATOM 1105 N N . SER A 1 150 ? -10.736 -12.610 -3.863 1.00 93.19 150 SER A N 1
ATOM 1106 C CA . SER A 1 150 ? -11.716 -11.523 -3.937 1.00 93.19 150 SER A CA 1
ATOM 1107 C C . SER A 1 150 ? -12.748 -11.596 -2.804 1.00 93.19 150 SER A C 1
ATOM 1109 O O . SER A 1 150 ? -13.024 -10.592 -2.148 1.00 93.19 150 SER A O 1
ATOM 1111 N N . ALA A 1 151 ? -13.268 -12.789 -2.503 1.00 92.44 151 ALA A N 1
ATOM 1112 C CA . ALA A 1 151 ? -14.220 -12.996 -1.414 1.00 92.44 151 ALA A CA 1
ATOM 1113 C C . ALA A 1 151 ? -13.594 -12.728 -0.035 1.00 92.44 151 ALA A C 1
ATOM 1115 O O . ALA A 1 151 ? -14.222 -12.090 0.813 1.00 92.44 151 ALA A O 1
ATOM 1116 N N . ALA A 1 152 ? -12.350 -13.167 0.182 1.00 89.88 152 ALA A N 1
ATOM 1117 C CA . ALA A 1 152 ? -11.607 -12.905 1.413 1.00 89.88 152 ALA A CA 1
ATOM 1118 C C . ALA A 1 152 ? -11.373 -11.400 1.623 1.00 89.88 152 ALA A C 1
ATOM 1120 O O . ALA A 1 152 ? -11.621 -10.888 2.718 1.00 89.88 152 ALA A O 1
ATOM 1121 N N . PHE A 1 153 ? -10.982 -10.682 0.564 1.00 94.44 153 PHE A N 1
ATOM 1122 C CA . PHE A 1 153 ? -10.850 -9.226 0.583 1.00 94.44 153 PHE A CA 1
ATOM 1123 C C . PHE A 1 153 ? -12.177 -8.541 0.932 1.00 94.44 153 PHE A C 1
ATOM 1125 O O . PHE A 1 153 ? -12.223 -7.747 1.869 1.00 94.44 153 PHE A O 1
ATOM 1132 N N . VAL A 1 154 ? -13.273 -8.892 0.251 1.00 95.38 154 VAL A N 1
ATOM 1133 C CA . VAL A 1 154 ? -14.602 -8.308 0.506 1.00 95.38 154 VAL A CA 1
ATOM 1134 C C . VAL A 1 154 ? -15.048 -8.551 1.946 1.00 95.38 154 VAL A C 1
ATOM 1136 O O . VAL A 1 154 ? -15.547 -7.632 2.598 1.00 95.38 154 VAL A O 1
ATOM 1139 N N . GLN A 1 155 ? -14.844 -9.758 2.477 1.00 92.69 155 GLN A N 1
ATOM 1140 C CA . GLN A 1 155 ? -15.197 -10.073 3.859 1.00 92.69 155 GLN A CA 1
ATOM 1141 C C . GLN A 1 155 ? -14.385 -9.231 4.852 1.00 92.69 155 GLN A C 1
ATOM 1143 O O . GLN A 1 155 ? -14.944 -8.694 5.810 1.00 92.69 155 GLN A O 1
ATOM 1148 N N . ALA A 1 156 ? -13.076 -9.105 4.636 1.00 89.44 156 ALA A N 1
ATOM 1149 C CA . ALA A 1 156 ? -12.206 -8.317 5.499 1.00 89.44 156 ALA A CA 1
ATOM 1150 C C . ALA A 1 156 ? -12.530 -6.817 5.435 1.00 89.44 156 ALA A C 1
ATOM 1152 O O . ALA A 1 156 ? -12.690 -6.196 6.484 1.00 89.44 156 ALA A O 1
ATOM 1153 N N . ALA A 1 157 ? -12.725 -6.262 4.237 1.00 92.44 157 ALA A N 1
ATOM 1154 C CA . ALA A 1 157 ? -13.138 -4.874 4.046 1.00 92.44 157 ALA A CA 1
ATOM 1155 C C . ALA A 1 157 ? -14.504 -4.592 4.693 1.00 92.44 157 ALA A C 1
ATOM 1157 O O . ALA A 1 157 ? -14.679 -3.574 5.354 1.00 92.44 157 ALA A O 1
ATOM 1158 N N . SER A 1 158 ? -15.457 -5.522 4.586 1.00 93.44 158 SER A N 1
ATOM 1159 C CA . SER A 1 158 ? -16.770 -5.385 5.231 1.00 93.44 158 SER A CA 1
ATOM 1160 C C . SER A 1 158 ? -16.658 -5.348 6.756 1.00 93.44 158 SER A C 1
ATOM 1162 O O . SER A 1 158 ? -17.301 -4.519 7.397 1.00 93.44 158 SER A O 1
ATOM 1164 N N . ARG A 1 159 ? -15.819 -6.212 7.349 1.00 89.88 159 ARG A N 1
ATOM 1165 C CA . ARG A 1 159 ? -15.542 -6.187 8.797 1.00 89.88 159 ARG A CA 1
ATOM 1166 C C . ARG A 1 159 ? -14.892 -4.875 9.221 1.00 89.88 159 ARG A C 1
ATOM 1168 O O . ARG A 1 159 ? -15.320 -4.285 10.205 1.00 89.88 159 ARG A O 1
ATOM 1175 N N . PHE A 1 160 ? -13.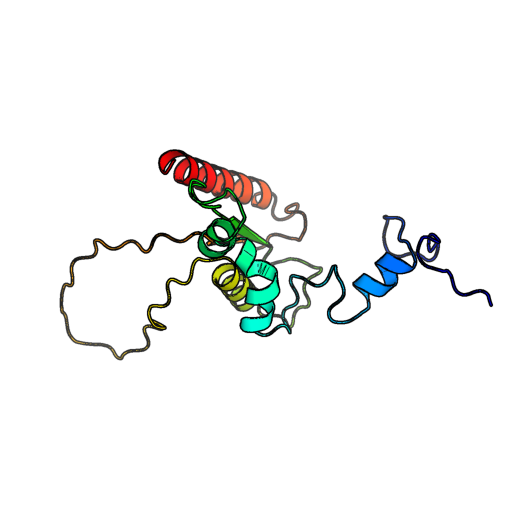901 -4.417 8.461 1.00 89.88 160 PHE A N 1
ATOM 1176 C CA . PHE A 1 160 ? -13.225 -3.148 8.705 1.00 89.88 160 PHE A CA 1
ATOM 1177 C C . PHE A 1 160 ? -14.207 -1.971 8.715 1.00 89.88 160 PHE A C 1
ATOM 1179 O O . PHE A 1 160 ? -14.225 -1.194 9.665 1.00 89.88 160 PHE A O 1
ATOM 1186 N N . LEU A 1 161 ? -15.077 -1.882 7.705 1.00 89.88 161 LEU A N 1
ATOM 1187 C CA . LEU A 1 161 ? -16.093 -0.834 7.619 1.00 89.88 161 LEU A CA 1
ATOM 1188 C C . LEU A 1 161 ? -17.108 -0.910 8.764 1.00 89.88 161 LEU A C 1
ATOM 1190 O O . LEU A 1 161 ? -17.484 0.126 9.302 1.00 89.88 161 LEU A O 1
ATOM 1194 N N . ALA A 1 162 ? -17.528 -2.115 9.162 1.00 87.44 162 ALA A N 1
ATOM 1195 C CA . ALA A 1 162 ? -18.446 -2.290 10.285 1.00 87.44 162 ALA A CA 1
ATOM 1196 C C . ALA A 1 162 ? -17.846 -1.748 11.592 1.00 87.44 162 ALA A C 1
ATOM 1198 O O . ALA A 1 162 ? -18.507 -0.978 12.287 1.00 87.44 162 ALA A O 1
ATOM 1199 N N . VAL A 1 163 ? -16.581 -2.077 11.878 1.00 82.19 163 VAL A N 1
ATOM 1200 C CA . VAL A 1 163 ? -15.860 -1.560 13.053 1.00 82.19 163 VAL A CA 1
ATOM 1201 C C . VAL A 1 163 ? -15.700 -0.044 12.961 1.00 82.19 163 VAL A C 1
ATOM 1203 O O . VAL A 1 163 ? -16.133 0.664 13.867 1.00 82.19 163 VAL A O 1
ATOM 1206 N N . ALA A 1 164 ? -15.186 0.473 11.842 1.00 79.31 164 ALA A N 1
ATOM 1207 C CA . ALA A 1 164 ? -14.978 1.908 11.655 1.00 79.31 164 ALA A CA 1
ATOM 1208 C C . ALA A 1 164 ? -16.281 2.719 11.786 1.00 79.31 164 ALA A C 1
ATOM 1210 O O . ALA A 1 164 ? -16.264 3.819 12.323 1.00 79.31 164 ALA A O 1
ATOM 1211 N N . SER A 1 165 ? -17.419 2.169 11.348 1.00 76.69 165 SER A N 1
ATOM 1212 C CA . SER A 1 165 ? -18.729 2.823 11.471 1.00 76.69 165 SER A CA 1
ATOM 1213 C C . SER A 1 165 ? -19.309 2.817 12.886 1.00 76.69 165 SER A C 1
ATOM 1215 O O . SER A 1 165 ? -20.142 3.659 13.196 1.00 76.69 165 SER A O 1
ATOM 1217 N N . SER A 1 166 ? -18.892 1.874 13.737 1.00 70.75 166 SER A N 1
ATOM 1218 C CA . SER A 1 166 ? -19.351 1.789 15.131 1.00 70.75 166 SER A CA 1
ATOM 1219 C C . SER A 1 166 ? -18.623 2.755 16.069 1.00 70.75 166 SER A C 1
ATOM 1221 O O . SER A 1 166 ? -19.055 2.955 17.201 1.00 70.75 166 SER A O 1
ATOM 1223 N N . GLU A 1 167 ? -17.525 3.344 1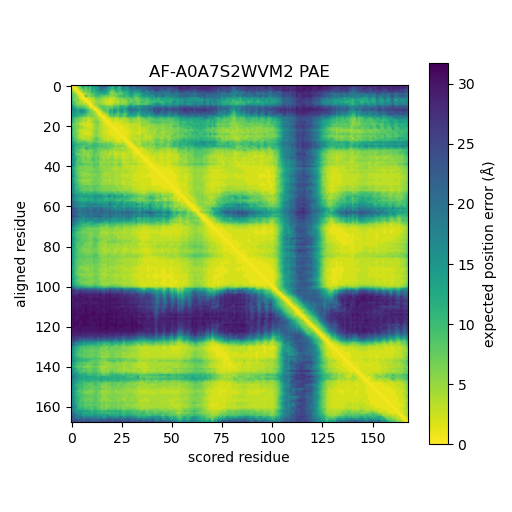5.593 1.00 62.28 167 GLU A N 1
ATOM 1224 C CA . GLU A 1 167 ? -16.663 4.254 16.347 1.00 62.28 167 GLU A CA 1
ATOM 1225 C C . GLU A 1 167 ? -16.928 5.751 16.077 1.00 62.28 167 GLU A C 1
ATOM 1227 O O . GLU A 1 167 ? -16.245 6.598 16.666 1.00 62.28 167 GLU A O 1
ATOM 1232 N N . VAL A 1 168 ? -17.872 6.069 15.181 1.00 54.41 168 VAL A N 1
ATOM 1233 C CA . VAL A 1 168 ? -18.315 7.433 14.820 1.00 54.41 168 VAL A CA 1
ATOM 1234 C C . VAL A 1 168 ? -19.620 7.758 15.535 1.00 54.41 168 VAL A C 1
ATOM 1236 O O . VAL A 1 168 ? -19.722 8.887 16.064 1.00 54.41 168 VAL A O 1
#